Protein AF-A0A5E5P6N0-F1 (afdb_monomer_lite)

Radius of gyration: 12.94 Å; chains: 1; bounding box: 26×31×34 Å

InterPro domains:
  IPR029063 S-adenosyl-L-methionine-dependent methyltransferase superfamily [G3DSA:3.40.50.150] (15-80)
  IPR029063 S-adenosyl-L-methionine-dependent methyltransferase superfamily [SSF53335] (15-73)

Sequence (85 aa):
MIRDQFILDISDKLIIDNFAGGGASCGIEPALSRHVDHAINHDPEAVAMHAMNHPQTEHHCESVWDVEASDSRVLIKCGSCGIRH

pLDDT: mean 76.36, std 18.33, range [33.91, 94.19]

Structure (mmCIF, N/CA/C/O backbone):
data_AF-A0A5E5P6N0-F1
#
_entry.id   AF-A0A5E5P6N0-F1
#
loop_
_atom_site.group_PDB
_atom_site.id
_atom_site.type_symbol
_atom_site.label_atom_id
_atom_site.label_alt_id
_atom_site.label_comp_id
_atom_site.label_asym_id
_atom_site.label_entity_id
_atom_site.label_seq_id
_atom_site.pdbx_PDB_ins_code
_atom_site.Cartn_x
_atom_site.Cartn_y
_atom_site.Cartn_z
_atom_site.occupancy
_atom_site.B_iso_or_equiv
_atom_site.auth_seq_id
_atom_site.auth_comp_id
_atom_site.auth_asym_id
_atom_site.auth_atom_id
_atom_site.pdbx_PDB_model_num
ATOM 1 N N . MET A 1 1 ? -0.960 11.994 2.839 1.00 55.00 1 MET A N 1
ATOM 2 C CA . MET A 1 1 ? -1.003 13.201 3.697 1.00 55.00 1 MET A CA 1
ATOM 3 C C . MET A 1 1 ? 0.310 13.302 4.479 1.00 55.00 1 MET A C 1
ATOM 5 O O . MET A 1 1 ? 0.763 12.305 5.015 1.00 55.00 1 MET A O 1
ATOM 9 N N . ILE A 1 2 ? 0.930 14.491 4.518 1.00 62.25 2 ILE A N 1
ATOM 10 C CA . ILE A 1 2 ? 2.274 14.781 5.072 1.00 62.25 2 ILE A CA 1
ATOM 11 C C . ILE A 1 2 ? 2.235 14.860 6.613 1.00 62.25 2 ILE A C 1
ATOM 13 O O . ILE A 1 2 ? 2.234 15.949 7.184 1.00 62.25 2 ILE A O 1
ATOM 17 N N . ARG A 1 3 ? 2.121 13.719 7.302 1.00 67.50 3 ARG A N 1
ATOM 18 C CA . ARG A 1 3 ? 2.434 13.585 8.740 1.00 67.50 3 ARG A CA 1
ATOM 19 C C . ARG A 1 3 ? 2.486 12.118 9.152 1.00 67.50 3 ARG A C 1
ATOM 21 O O . ARG A 1 3 ? 1.628 11.348 8.731 1.00 67.50 3 ARG A O 1
ATOM 28 N N . ASP A 1 4 ? 3.434 11.778 10.017 1.00 72.50 4 ASP A N 1
ATOM 29 C CA . ASP A 1 4 ? 3.559 10.431 10.567 1.00 72.50 4 ASP A CA 1
ATOM 30 C C . ASP A 1 4 ? 2.320 10.072 11.402 1.00 72.50 4 ASP A C 1
ATOM 32 O O . ASP A 1 4 ? 1.940 10.777 12.342 1.00 72.50 4 ASP A O 1
ATOM 36 N N . GLN A 1 5 ? 1.674 8.968 11.042 1.00 77.75 5 GLN A N 1
ATOM 37 C CA . GLN A 1 5 ? 0.595 8.329 11.782 1.00 77.75 5 GLN A CA 1
ATOM 38 C C . GLN A 1 5 ? 1.199 7.222 12.648 1.00 77.75 5 GLN A C 1
ATOM 40 O O . GLN A 1 5 ? 1.679 6.214 12.136 1.00 77.75 5 GLN A O 1
ATOM 45 N N . PHE A 1 6 ? 1.189 7.393 13.967 1.00 80.69 6 PHE A N 1
ATOM 46 C CA . PHE A 1 6 ? 1.633 6.353 14.896 1.00 80.69 6 PHE A CA 1
ATOM 47 C C . PHE A 1 6 ? 0.462 5.418 15.194 1.00 80.69 6 PHE A C 1
ATOM 49 O O . PHE A 1 6 ? -0.336 5.676 16.096 1.00 80.69 6 PHE A O 1
ATOM 56 N N . ILE A 1 7 ? 0.332 4.364 14.389 1.00 76.75 7 ILE A N 1
ATOM 57 C CA . ILE A 1 7 ? -0.780 3.415 14.468 1.00 76.75 7 ILE A CA 1
ATOM 58 C C . ILE A 1 7 ? -0.336 2.194 15.273 1.00 76.75 7 ILE A C 1
ATOM 60 O O . ILE A 1 7 ? 0.717 1.615 15.017 1.00 76.75 7 ILE A O 1
ATOM 64 N N . LEU A 1 8 ? -1.143 1.807 16.261 1.00 77.25 8 LEU A N 1
ATOM 65 C CA . LEU A 1 8 ? -1.028 0.488 16.873 1.00 77.25 8 LEU A CA 1
ATOM 66 C C . LEU A 1 8 ? -1.659 -0.509 15.901 1.00 77.25 8 LEU A C 1
ATOM 68 O O . LEU A 1 8 ? -2.820 -0.338 15.529 1.00 77.25 8 LEU A O 1
ATOM 72 N N . ASP A 1 9 ? -0.900 -1.519 15.483 1.00 74.25 9 ASP A N 1
ATOM 73 C CA . ASP A 1 9 ? -1.332 -2.561 14.542 1.00 74.25 9 ASP A CA 1
ATOM 74 C C . ASP A 1 9 ? -2.318 -3.546 15.201 1.00 74.25 9 ASP A C 1
ATOM 76 O O . ASP A 1 9 ? -2.035 -4.714 15.441 1.00 74.25 9 ASP A O 1
ATOM 80 N N . ILE A 1 10 ? -3.469 -3.017 15.614 1.00 84.69 10 ILE A N 1
ATOM 81 C CA . ILE A 1 10 ? -4.545 -3.736 16.309 1.00 84.69 10 ILE A CA 1
ATOM 82 C C . ILE A 1 10 ? -5.760 -3.952 15.403 1.00 84.69 10 ILE A C 1
ATOM 84 O O . ILE A 1 10 ? -6.817 -4.367 15.871 1.00 84.69 10 ILE A O 1
ATOM 88 N N . SER A 1 11 ? -5.654 -3.586 14.124 1.00 84.25 11 SER A N 1
ATOM 89 C CA . SER A 1 11 ? -6.747 -3.739 13.174 1.00 84.25 11 SER A CA 1
ATOM 90 C C . SER A 1 11 ? -6.717 -5.132 12.563 1.00 84.25 11 SER A C 1
ATOM 92 O O . SER A 1 11 ? -5.739 -5.512 11.936 1.00 84.25 11 SER A O 1
ATOM 94 N N . ASP A 1 12 ? -7.835 -5.851 12.637 1.00 86.62 12 ASP A N 1
ATOM 95 C CA . ASP A 1 12 ? -7.959 -7.187 12.033 1.00 86.62 12 ASP A CA 1
ATOM 96 C C . ASP A 1 12 ? -8.061 -7.165 10.490 1.00 86.62 12 ASP A C 1
ATOM 98 O O . ASP A 1 12 ? -8.355 -8.187 9.868 1.00 86.62 12 ASP A O 1
ATOM 102 N N . LYS A 1 13 ? -7.917 -5.994 9.851 1.00 85.81 13 LYS A N 1
ATOM 103 C CA . LYS A 1 13 ? -8.123 -5.807 8.407 1.00 85.81 13 LYS A CA 1
ATOM 104 C C . LYS A 1 13 ? -6.996 -5.003 7.770 1.00 85.81 13 LYS A C 1
ATOM 106 O O . LYS A 1 13 ? -6.553 -3.996 8.327 1.00 85.81 13 LYS A O 1
ATOM 111 N N . LEU A 1 14 ? -6.639 -5.406 6.553 1.00 87.81 14 LEU A N 1
ATOM 112 C CA . LEU A 1 14 ? -5.743 -4.672 5.663 1.00 87.81 14 LEU A CA 1
ATOM 113 C C . LEU A 1 14 ? -6.526 -3.729 4.743 1.00 87.81 14 LEU A C 1
ATOM 115 O O . LEU A 1 14 ? -7.637 -4.039 4.305 1.00 87.81 14 LEU A O 1
ATOM 119 N N . ILE A 1 15 ? -5.921 -2.588 4.438 1.00 89.81 15 ILE A N 1
ATOM 120 C CA . ILE A 1 15 ? -6.385 -1.591 3.480 1.00 89.81 15 ILE A CA 1
ATOM 121 C C . ILE A 1 15 ? -5.402 -1.592 2.309 1.00 89.81 15 ILE A C 1
ATOM 123 O O . ILE A 1 15 ? -4.231 -1.255 2.476 1.00 89.81 15 ILE A O 1
ATOM 127 N N . ILE A 1 16 ? -5.887 -1.958 1.124 1.00 89.94 16 ILE A N 1
ATOM 128 C CA . ILE A 1 16 ? -5.062 -2.112 -0.079 1.00 89.94 16 ILE A CA 1
ATOM 129 C C . ILE A 1 16 ? -5.602 -1.193 -1.183 1.00 89.94 16 ILE A C 1
ATOM 131 O O . ILE A 1 16 ? -6.781 -1.282 -1.534 1.00 89.94 16 ILE A O 1
ATOM 135 N N . ASP A 1 17 ? -4.751 -0.323 -1.732 1.00 90.88 17 ASP A N 1
ATOM 136 C CA . ASP A 1 17 ? -5.049 0.515 -2.901 1.00 90.88 17 ASP A CA 1
ATOM 137 C C . ASP A 1 17 ? -4.447 -0.112 -4.168 1.00 90.88 17 ASP A C 1
ATOM 139 O O . ASP A 1 17 ? -3.277 0.087 -4.485 1.00 90.88 17 ASP A O 1
ATOM 143 N N . ASN A 1 18 ? -5.253 -0.888 -4.897 1.00 88.31 18 ASN A N 1
ATOM 144 C CA . ASN A 1 18 ? -4.806 -1.614 -6.093 1.00 88.31 18 ASN A CA 1
ATOM 145 C C . ASN A 1 18 ? -4.558 -0.719 -7.324 1.00 88.31 18 ASN A C 1
ATOM 147 O O . ASN A 1 18 ? -4.060 -1.208 -8.332 1.00 88.31 18 ASN A O 1
ATOM 151 N N . PHE A 1 19 ? -4.939 0.559 -7.297 1.00 88.06 19 PHE A N 1
ATOM 152 C CA . PHE A 1 19 ? -4.771 1.474 -8.433 1.00 88.06 19 PHE A CA 1
ATOM 153 C C . PHE A 1 19 ? -4.121 2.774 -7.963 1.00 88.06 19 PHE A C 1
ATOM 155 O O . PHE A 1 19 ? -4.585 3.880 -8.257 1.00 88.06 19 PHE A O 1
ATOM 162 N N . ALA A 1 20 ? -3.040 2.619 -7.202 1.00 89.88 20 ALA A N 1
ATOM 163 C CA . ALA A 1 20 ? -2.423 3.689 -6.446 1.00 89.88 20 ALA A CA 1
ATOM 164 C C . ALA A 1 20 ? -1.896 4.809 -7.352 1.00 89.88 20 ALA A C 1
ATOM 166 O O . ALA A 1 20 ? -0.984 4.631 -8.154 1.00 89.88 20 ALA A O 1
ATOM 167 N N . GLY A 1 21 ? -2.482 5.992 -7.202 1.00 83.00 21 GLY A N 1
ATOM 168 C CA . GLY A 1 21 ? -2.123 7.210 -7.934 1.00 83.00 21 GLY A CA 1
ATOM 169 C C . GLY 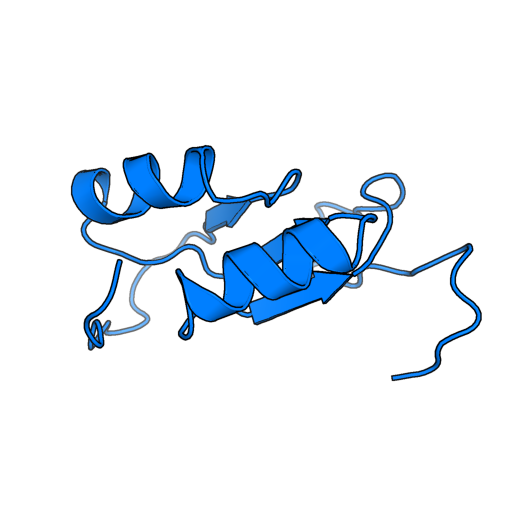A 1 21 ? -2.511 8.471 -7.160 1.00 83.00 21 GLY A C 1
ATOM 170 O O . GLY A 1 21 ? -2.813 9.502 -7.744 1.00 83.00 21 GLY A O 1
ATOM 171 N N . GLY A 1 22 ? -2.591 8.374 -5.832 1.00 76.62 22 GLY A N 1
ATOM 172 C CA . GLY A 1 22 ? -2.858 9.468 -4.892 1.00 76.62 22 GLY A CA 1
ATOM 173 C C . GLY A 1 22 ? -4.340 9.721 -4.589 1.00 76.62 22 GLY A C 1
ATOM 174 O O . GLY A 1 22 ? -4.669 10.104 -3.471 1.00 76.62 22 GLY A O 1
ATOM 175 N N . GLY A 1 23 ? -5.253 9.466 -5.530 1.00 82.56 23 GLY A N 1
ATOM 176 C CA . GLY A 1 23 ? -6.677 9.801 -5.378 1.00 82.56 23 GLY A CA 1
ATOM 177 C C . GLY A 1 23 ? -7.389 9.080 -4.224 1.00 82.56 23 GLY A C 1
ATOM 178 O O . GLY A 1 23 ? -7.925 9.730 -3.326 1.00 82.56 23 GLY A O 1
ATOM 179 N N . ALA A 1 24 ? -7.398 7.744 -4.243 1.00 89.00 24 ALA A N 1
ATOM 180 C CA . ALA A 1 24 ? -8.126 6.941 -3.259 1.00 89.00 24 ALA A CA 1
ATOM 181 C C . ALA A 1 24 ? -7.533 7.095 -1.850 1.00 89.00 24 ALA A C 1
ATOM 183 O O . ALA A 1 24 ? -8.252 7.458 -0.915 1.00 89.00 24 ALA A O 1
ATOM 184 N N . SER A 1 25 ? -6.217 6.928 -1.709 1.00 89.94 25 SER A N 1
ATOM 185 C CA . SER A 1 25 ? -5.514 7.074 -0.429 1.00 89.94 25 SER A CA 1
ATOM 186 C C . SER A 1 25 ? -5.684 8.452 0.218 1.00 89.94 25 SER A C 1
ATOM 188 O O . SER A 1 25 ? -5.834 8.532 1.436 1.00 89.94 25 SER A O 1
ATOM 190 N N . CYS A 1 26 ? -5.767 9.542 -0.561 1.00 89.75 26 CYS A N 1
ATOM 191 C CA . CYS A 1 26 ? -6.061 10.875 -0.016 1.00 89.75 26 CYS A CA 1
ATOM 192 C C . CYS A 1 26 ? -7.440 10.977 0.653 1.00 89.75 26 CYS A C 1
ATOM 194 O O . CYS A 1 26 ? -7.606 11.783 1.568 1.00 89.75 26 CYS A O 1
ATOM 196 N N . GLY A 1 27 ? -8.426 10.194 0.206 1.00 88.38 27 GLY A N 1
ATOM 197 C CA . GLY A 1 27 ? -9.758 10.135 0.813 1.00 88.38 27 GLY A CA 1
ATOM 198 C C . GLY A 1 27 ? -9.866 9.112 1.947 1.00 88.38 27 GLY A C 1
ATOM 199 O O . GLY A 1 27 ? -10.521 9.379 2.954 1.00 88.38 27 GLY A O 1
ATOM 200 N N . ILE A 1 28 ? -9.205 7.960 1.808 1.00 88.62 28 ILE A N 1
ATOM 201 C CA . ILE A 1 28 ? -9.239 6.865 2.789 1.00 88.62 28 ILE A CA 1
ATOM 202 C C . ILE A 1 28 ? -8.550 7.271 4.094 1.00 88.62 28 ILE A C 1
ATOM 204 O O . ILE A 1 28 ? -9.118 7.078 5.169 1.00 88.62 28 ILE A O 1
ATOM 208 N N . GLU A 1 29 ? -7.367 7.882 4.006 1.00 89.50 29 GLU A N 1
ATOM 209 C CA . GLU A 1 29 ? -6.579 8.305 5.169 1.00 89.50 29 GLU A CA 1
ATOM 210 C C . GLU A 1 29 ? -7.353 9.152 6.181 1.00 89.50 29 GLU A C 1
ATOM 212 O O . GLU A 1 29 ? -7.405 8.782 7.355 1.00 89.50 29 GLU A O 1
ATOM 217 N N . PRO A 1 30 ? -7.979 10.275 5.783 1.00 88.12 30 PRO A N 1
ATOM 218 C CA . PRO A 1 30 ? -8.764 11.073 6.713 1.00 88.12 30 PRO A CA 1
ATOM 219 C C . PRO A 1 30 ? -10.043 10.362 7.164 1.00 88.12 30 PRO A C 1
ATOM 221 O O . PRO A 1 30 ? -10.468 10.568 8.297 1.00 88.12 30 PRO A O 1
ATOM 224 N N . ALA A 1 31 ? -10.654 9.530 6.314 1.00 89.50 31 ALA A N 1
ATOM 225 C CA . ALA A 1 31 ? -11.894 8.832 6.649 1.00 89.50 31 ALA A CA 1
ATOM 226 C C . ALA A 1 31 ? -11.689 7.746 7.716 1.00 89.50 31 ALA A C 1
ATOM 228 O O . ALA A 1 31 ? -12.542 7.568 8.584 1.00 89.50 31 ALA A O 1
ATOM 229 N N . LEU A 1 32 ? -10.563 7.032 7.658 1.00 87.81 32 LEU A N 1
ATOM 230 C CA . LEU A 1 32 ? -10.241 5.934 8.572 1.00 87.81 32 LEU A CA 1
ATOM 231 C C . LEU A 1 32 ? -9.238 6.328 9.659 1.00 87.81 32 LEU A C 1
ATOM 233 O O . LEU A 1 32 ? -9.004 5.544 10.574 1.00 87.81 32 LEU A O 1
ATOM 237 N N . SER A 1 33 ? -8.660 7.531 9.575 1.00 87.94 33 SER A N 1
ATOM 238 C CA . SER A 1 33 ? -7.545 7.969 10.429 1.00 87.94 33 SER A CA 1
ATOM 239 C C . SER A 1 33 ? -6.377 6.972 10.424 1.00 87.94 33 SER A C 1
ATOM 241 O O . SER A 1 33 ? -5.751 6.734 11.455 1.00 87.94 33 SER A O 1
ATOM 243 N N . ARG A 1 34 ? -6.137 6.357 9.262 1.00 88.00 34 ARG A N 1
ATOM 244 C CA . ARG A 1 34 ? -5.142 5.307 9.035 1.00 88.00 34 ARG A CA 1
ATOM 245 C C . ARG A 1 34 ? -4.681 5.337 7.578 1.00 88.00 34 ARG A C 1
ATOM 247 O O . ARG A 1 34 ? -5.512 5.464 6.682 1.00 88.00 34 ARG A O 1
ATOM 254 N N . HIS A 1 35 ? -3.377 5.199 7.346 1.00 91.12 35 HIS A N 1
ATOM 255 C CA . HIS A 1 35 ? -2.810 5.014 6.007 1.00 91.12 35 HIS A CA 1
ATOM 256 C C . HIS A 1 35 ? -3.212 3.675 5.388 1.00 91.12 35 HIS A C 1
ATOM 258 O O . HIS A 1 35 ? -3.518 2.714 6.093 1.00 91.12 35 HIS A O 1
ATOM 264 N N . VAL A 1 36 ? -3.183 3.601 4.059 1.00 91.00 36 VAL A N 1
ATOM 265 C CA . VAL A 1 36 ? -3.289 2.309 3.374 1.00 91.00 36 VAL A CA 1
ATOM 266 C C . VAL A 1 36 ? -2.038 1.481 3.687 1.00 91.00 36 VAL A C 1
ATOM 268 O O . VAL A 1 36 ? -0.947 2.039 3.836 1.00 91.00 36 VAL A O 1
ATOM 271 N N . ASP A 1 37 ? -2.192 0.170 3.843 1.00 90.75 37 ASP A N 1
ATOM 272 C CA . ASP A 1 37 ? -1.079 -0.720 4.188 1.00 90.75 37 ASP A CA 1
ATOM 273 C C . ASP A 1 37 ? -0.243 -1.026 2.945 1.00 90.75 37 ASP A C 1
ATOM 275 O O . ASP A 1 37 ? 0.979 -0.892 2.965 1.00 90.75 37 ASP A O 1
ATOM 279 N N . HIS A 1 38 ? -0.919 -1.336 1.835 1.00 90.25 38 HIS A N 1
ATOM 280 C CA . HIS A 1 38 ? -0.286 -1.634 0.555 1.00 90.25 38 HIS A CA 1
ATOM 281 C C . HIS A 1 38 ? -0.888 -0.796 -0.578 1.00 90.25 38 HIS A C 1
ATOM 283 O O . HIS A 1 38 ? -2.106 -0.645 -0.677 1.00 90.25 38 HIS A O 1
ATOM 289 N N . ALA A 1 39 ? -0.031 -0.292 -1.460 1.00 91.69 39 ALA A N 1
ATOM 290 C CA . ALA A 1 39 ? -0.387 0.437 -2.670 1.00 91.69 39 ALA A CA 1
ATOM 291 C C . ALA A 1 39 ? 0.241 -0.249 -3.886 1.00 91.69 39 ALA A C 1
ATOM 293 O O . ALA A 1 39 ? 1.449 -0.470 -3.916 1.00 91.69 39 ALA A O 1
ATOM 294 N N . ILE A 1 40 ? -0.571 -0.572 -4.890 1.00 89.38 40 ILE A N 1
ATOM 295 C CA . ILE A 1 40 ? -0.159 -1.306 -6.088 1.00 89.38 40 ILE A CA 1
ATOM 296 C C . ILE A 1 40 ? -0.483 -0.455 -7.312 1.00 89.38 40 ILE A C 1
ATOM 298 O O . ILE A 1 40 ? -1.586 0.076 -7.438 1.00 89.38 40 ILE A O 1
ATOM 302 N N . ASN A 1 41 ? 0.474 -0.315 -8.225 1.00 89.19 41 ASN A N 1
ATOM 303 C CA . ASN A 1 41 ? 0.231 0.201 -9.568 1.00 89.19 41 ASN A CA 1
ATOM 304 C C . ASN A 1 41 ? 1.312 -0.326 -10.522 1.00 89.19 41 ASN A C 1
ATOM 306 O O . ASN A 1 41 ? 2.444 -0.529 -10.115 1.00 89.19 41 ASN A O 1
ATOM 310 N N . HIS A 1 42 ? 0.989 -0.521 -11.796 1.00 89.06 42 HIS A N 1
ATOM 311 C CA . HIS A 1 42 ? 1.957 -0.938 -12.812 1.00 89.06 42 HIS A CA 1
ATOM 312 C C . HIS A 1 42 ? 2.763 0.238 -13.389 1.00 89.06 42 HIS A C 1
ATOM 314 O O . HIS A 1 42 ? 3.775 0.013 -14.052 1.00 89.06 42 HIS A O 1
ATOM 320 N N . ASP A 1 43 ? 2.299 1.472 -13.178 1.00 89.31 43 ASP A N 1
ATOM 321 C CA . ASP A 1 43 ? 2.969 2.692 -13.617 1.00 89.31 43 ASP A CA 1
ATOM 322 C C . ASP A 1 43 ? 3.961 3.185 -12.540 1.00 89.31 43 ASP A C 1
ATOM 324 O O . ASP A 1 43 ? 3.532 3.622 -11.464 1.00 89.31 43 ASP A O 1
ATOM 328 N N . PRO A 1 44 ? 5.280 3.158 -12.808 1.00 89.50 44 PRO A N 1
ATOM 329 C CA . PRO A 1 44 ? 6.289 3.590 -11.845 1.00 89.50 44 PRO A CA 1
ATOM 330 C C . PRO A 1 44 ? 6.179 5.075 -11.478 1.00 89.50 44 PRO A C 1
ATOM 332 O O . PRO A 1 44 ? 6.534 5.441 -10.356 1.00 89.50 44 PRO A O 1
ATOM 335 N N . GLU A 1 45 ? 5.677 5.937 -12.369 1.00 93.12 45 GLU A N 1
ATOM 336 C CA . GLU A 1 45 ? 5.478 7.357 -12.059 1.00 93.12 45 GLU A CA 1
ATOM 337 C C . GLU A 1 45 ? 4.329 7.540 -11.061 1.00 93.12 45 GLU A C 1
ATOM 339 O O . GLU A 1 45 ? 4.443 8.319 -10.108 1.00 93.12 45 GLU A O 1
ATOM 344 N N . ALA A 1 46 ? 3.252 6.766 -11.221 1.00 91.81 46 ALA A N 1
ATOM 345 C CA . ALA A 1 46 ? 2.129 6.763 -10.290 1.00 91.81 46 ALA A CA 1
ATOM 346 C C . ALA A 1 46 ? 2.541 6.245 -8.903 1.00 91.81 46 ALA A C 1
ATOM 348 O O . ALA A 1 46 ? 2.191 6.862 -7.893 1.00 91.81 46 ALA A O 1
ATOM 349 N N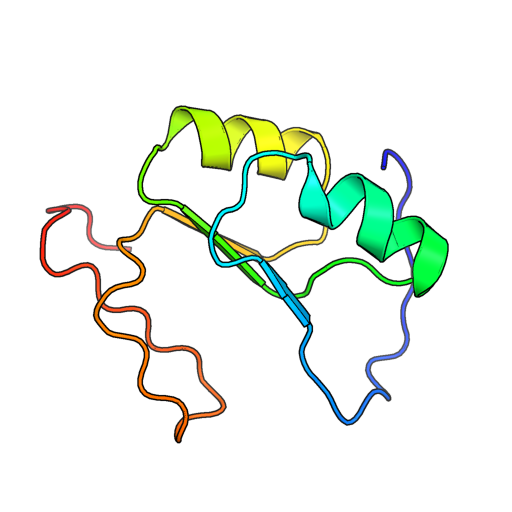 . VAL A 1 47 ? 3.341 5.172 -8.848 1.00 92.00 47 VAL A N 1
ATOM 350 C CA . VAL A 1 47 ? 3.887 4.639 -7.589 1.00 92.00 47 VAL A CA 1
ATOM 351 C C . VAL A 1 47 ? 4.807 5.649 -6.910 1.00 92.00 47 VAL A C 1
ATOM 353 O O . VAL A 1 47 ? 4.646 5.914 -5.719 1.00 92.00 47 VAL A O 1
ATOM 356 N N . ALA A 1 48 ? 5.742 6.251 -7.651 1.00 92.31 48 ALA A N 1
ATOM 357 C CA . ALA A 1 48 ? 6.665 7.241 -7.102 1.00 92.31 48 ALA A CA 1
ATOM 358 C C . ALA A 1 48 ? 5.916 8.450 -6.526 1.00 92.31 48 ALA A C 1
ATOM 360 O O . ALA A 1 48 ? 6.226 8.923 -5.430 1.00 92.31 48 ALA A O 1
ATOM 361 N N . MET A 1 49 ? 4.893 8.927 -7.235 1.00 93.75 49 MET A N 1
ATOM 362 C CA . MET A 1 49 ? 4.049 10.013 -6.756 1.00 93.75 49 MET A CA 1
ATOM 363 C C . MET A 1 49 ? 3.250 9.620 -5.509 1.00 93.75 49 MET A C 1
ATOM 365 O O . MET A 1 49 ? 3.202 10.393 -4.548 1.00 93.75 49 MET A O 1
ATOM 369 N N . HIS A 1 50 ? 2.675 8.415 -5.478 1.00 94.19 50 HIS A N 1
ATOM 370 C CA . HIS A 1 50 ? 1.976 7.913 -4.298 1.00 94.19 50 HIS A CA 1
ATOM 371 C C . HIS A 1 50 ? 2.919 7.830 -3.085 1.00 94.19 50 HIS A C 1
ATOM 373 O O . HIS A 1 50 ? 2.564 8.330 -2.020 1.00 94.19 50 HIS A O 1
ATOM 379 N N . ALA A 1 51 ? 4.143 7.321 -3.257 1.00 92.75 51 ALA A N 1
ATOM 380 C CA . ALA A 1 51 ? 5.139 7.196 -2.190 1.00 92.75 51 ALA A CA 1
ATOM 381 C C . ALA A 1 51 ? 5.564 8.539 -1.591 1.00 92.75 51 ALA A C 1
ATOM 383 O O . ALA A 1 51 ? 5.729 8.651 -0.377 1.00 92.75 51 ALA A O 1
ATOM 384 N N . MET A 1 52 ? 5.674 9.585 -2.416 1.00 92.00 52 MET A N 1
ATOM 385 C CA . MET A 1 52 ? 5.934 10.942 -1.924 1.00 92.00 52 MET A CA 1
ATOM 386 C C . MET A 1 52 ? 4.792 11.475 -1.045 1.00 92.00 52 MET A C 1
ATOM 388 O O . MET A 1 52 ? 5.037 12.211 -0.090 1.00 92.00 52 MET A O 1
ATOM 392 N N . ASN A 1 53 ? 3.546 11.107 -1.352 1.00 89.88 53 ASN A N 1
ATOM 393 C CA . ASN A 1 53 ? 2.362 11.593 -0.644 1.00 89.88 53 ASN A CA 1
ATOM 394 C C . ASN A 1 53 ? 1.961 10.725 0.558 1.00 89.88 53 ASN A C 1
ATOM 396 O O . ASN A 1 53 ? 1.321 11.239 1.483 1.00 89.88 53 ASN A O 1
ATOM 400 N N . HIS A 1 54 ? 2.321 9.443 0.546 1.00 91.31 54 HIS A N 1
ATOM 401 C CA . HIS A 1 54 ? 1.910 8.413 1.502 1.00 91.31 54 HIS A CA 1
ATOM 402 C C . HIS A 1 54 ? 3.125 7.590 1.976 1.00 91.31 54 HIS A C 1
ATOM 404 O O . HIS A 1 54 ? 3.183 6.385 1.748 1.00 91.31 54 HIS A O 1
ATOM 410 N N . PRO A 1 55 ? 4.122 8.207 2.641 1.00 91.50 55 PRO A N 1
ATOM 411 C CA . PRO A 1 55 ? 5.426 7.579 2.897 1.00 91.50 55 PRO A CA 1
ATOM 412 C C . PRO A 1 55 ? 5.395 6.372 3.850 1.00 91.50 55 PRO A C 1
ATOM 414 O O . PRO A 1 55 ? 6.373 5.636 3.925 1.00 91.50 55 PRO A O 1
ATOM 417 N N . GLN A 1 56 ? 4.302 6.173 4.593 1.00 90.75 56 GLN A N 1
ATOM 418 C CA . GLN A 1 56 ? 4.135 5.049 5.525 1.00 90.75 56 GLN A CA 1
ATOM 419 C C . GLN A 1 56 ? 3.520 3.801 4.878 1.00 90.75 56 GLN A C 1
ATOM 421 O O . GLN A 1 56 ? 3.483 2.745 5.501 1.00 90.75 56 GLN A O 1
ATOM 426 N N . THR A 1 57 ? 3.025 3.926 3.649 1.00 91.44 57 THR A N 1
ATOM 427 C CA . THR A 1 57 ? 2.460 2.821 2.878 1.00 91.44 57 THR A CA 1
ATOM 428 C C . THR A 1 57 ? 3.571 1.976 2.255 1.00 91.44 57 THR A C 1
ATOM 430 O O . THR A 1 57 ? 4.593 2.503 1.812 1.00 91.44 57 THR A O 1
ATOM 433 N N . GLU A 1 58 ? 3.366 0.664 2.153 1.00 91.19 58 GLU A N 1
ATOM 434 C CA . GLU A 1 58 ? 4.224 -0.210 1.353 1.00 91.19 58 GLU A CA 1
ATOM 435 C C . GLU A 1 58 ? 3.793 -0.182 -0.122 1.00 91.19 58 GLU A C 1
ATOM 437 O O . GLU A 1 58 ? 2.613 -0.334 -0.439 1.00 91.19 58 GLU A O 1
ATOM 442 N N . HIS A 1 59 ? 4.741 0.032 -1.035 1.00 91.06 59 HIS A N 1
ATOM 443 C CA . HIS A 1 59 ? 4.457 0.311 -2.443 1.00 91.06 59 HIS A CA 1
ATOM 444 C C . HIS A 1 59 ? 4.982 -0.783 -3.363 1.00 91.06 59 HIS A C 1
ATOM 446 O O . HIS A 1 59 ? 6.154 -1.146 -3.287 1.00 91.06 59 HIS A O 1
ATOM 452 N N . HIS A 1 60 ? 4.143 -1.205 -4.305 1.00 88.31 60 HIS A N 1
ATOM 453 C CA . HIS A 1 60 ? 4.436 -2.271 -5.254 1.00 88.31 60 HIS A CA 1
ATOM 454 C C . HIS A 1 60 ? 4.211 -1.786 -6.685 1.00 88.31 60 HIS A C 1
ATOM 456 O O . HIS A 1 60 ? 3.100 -1.397 -7.058 1.00 88.31 60 HIS A O 1
ATOM 462 N N . CYS A 1 61 ? 5.274 -1.800 -7.493 1.00 88.31 61 CYS A N 1
ATOM 463 C CA . CYS A 1 61 ? 5.209 -1.421 -8.904 1.00 88.31 61 CYS A CA 1
ATOM 464 C C . CYS A 1 61 ? 4.897 -2.638 -9.785 1.00 88.31 61 CYS A C 1
ATOM 466 O O . CYS A 1 61 ? 5.768 -3.155 -10.485 1.00 88.31 61 CYS A O 1
ATOM 468 N N . GLU A 1 62 ? 3.661 -3.126 -9.716 1.00 78.62 62 GLU A N 1
ATOM 469 C CA . GLU A 1 62 ? 3.261 -4.411 -10.283 1.00 78.62 62 GLU A CA 1
ATOM 470 C C . GLU A 1 62 ? 1.882 -4.371 -10.949 1.00 78.62 62 GLU A C 1
ATOM 472 O O . GLU A 1 62 ? 1.063 -3.476 -10.733 1.00 78.62 62 GLU A O 1
ATOM 477 N N . SER A 1 63 ? 1.619 -5.373 -11.787 1.00 69.44 63 SER A N 1
ATOM 478 C CA . SER A 1 63 ? 0.305 -5.562 -12.393 1.00 69.44 63 SER A CA 1
ATOM 479 C C . SER A 1 63 ? -0.656 -6.217 -11.401 1.00 69.44 63 SER A C 1
ATOM 481 O O . SER A 1 63 ? -0.316 -7.209 -10.769 1.00 69.44 63 SER A O 1
ATOM 483 N N . VAL A 1 64 ? -1.886 -5.711 -11.312 1.00 64.12 64 VAL A N 1
ATOM 484 C CA . VAL A 1 64 ? -2.922 -6.198 -10.375 1.00 64.12 64 VAL A CA 1
ATOM 485 C C . VAL A 1 64 ? -3.513 -7.570 -10.723 1.00 64.12 64 VAL A C 1
ATOM 487 O O . VAL A 1 64 ? -4.399 -8.051 -10.022 1.00 64.12 64 VAL A O 1
ATOM 490 N N . TRP A 1 65 ? -3.095 -8.180 -11.832 1.00 57.94 65 TRP A N 1
ATOM 491 C CA . TRP A 1 65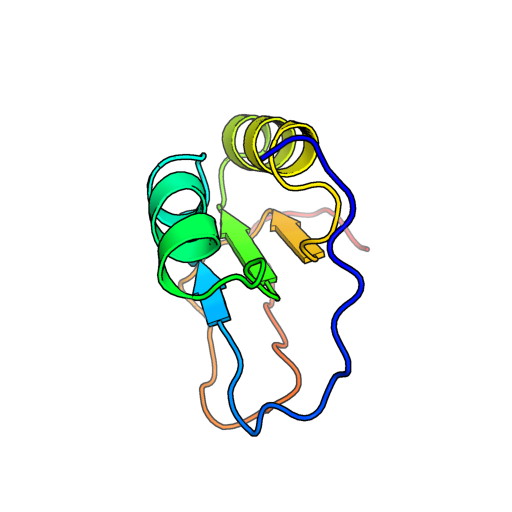 ? -3.810 -9.304 -12.441 1.00 57.94 65 TRP A CA 1
ATOM 492 C C . TRP A 1 65 ? -3.506 -10.686 -11.841 1.00 57.94 65 TRP A C 1
ATOM 494 O O . TRP A 1 65 ? -4.170 -11.637 -12.232 1.00 57.94 65 TRP A O 1
ATOM 504 N N . ASP A 1 66 ? -2.621 -10.787 -10.843 1.00 53.88 66 ASP A N 1
ATOM 505 C CA . ASP A 1 66 ? -2.267 -12.047 -10.164 1.00 53.88 66 ASP A CA 1
ATOM 506 C C . ASP A 1 66 ? -2.341 -11.908 -8.625 1.00 53.88 66 ASP A C 1
ATOM 508 O O . ASP A 1 66 ? -1.373 -12.164 -7.910 1.00 53.88 66 ASP A O 1
ATOM 512 N N . VAL A 1 67 ? -3.483 -11.451 -8.093 1.00 52.25 67 VAL A N 1
ATOM 513 C CA . VAL A 1 67 ? -3.715 -11.375 -6.636 1.00 52.25 67 VAL A CA 1
ATOM 514 C C . VAL A 1 67 ? -4.498 -12.602 -6.167 1.00 52.25 67 VAL A C 1
ATOM 516 O O . VAL A 1 67 ? -5.707 -12.704 -6.377 1.00 52.25 67 VAL A O 1
ATOM 519 N N . GLU A 1 68 ? -3.818 -13.520 -5.483 1.00 56.34 68 GLU A N 1
ATOM 520 C CA . GLU A 1 68 ? -4.456 -14.637 -4.780 1.00 56.34 68 GLU A CA 1
ATOM 521 C C . GLU A 1 68 ? -4.964 -14.162 -3.410 1.00 56.34 68 GLU A C 1
ATOM 523 O O . GLU A 1 68 ? -4.191 -13.925 -2.484 1.00 56.34 68 GLU A O 1
ATOM 528 N N . ALA A 1 69 ? -6.284 -14.030 -3.257 1.00 52.81 69 ALA A N 1
ATOM 529 C CA . ALA A 1 69 ? -6.915 -13.489 -2.044 1.00 52.81 69 ALA A CA 1
ATOM 530 C C . ALA A 1 69 ? -6.771 -14.377 -0.787 1.00 52.81 69 ALA A C 1
ATOM 532 O O . ALA A 1 69 ? -7.214 -13.989 0.295 1.00 52.81 69 ALA A O 1
ATOM 533 N N . SER A 1 70 ? -6.211 -15.583 -0.919 1.00 51.69 70 SER A N 1
ATOM 534 C CA . SER A 1 70 ? -6.096 -16.563 0.166 1.00 51.69 70 SER A CA 1
ATOM 535 C C . SER A 1 70 ? -4.818 -16.456 0.993 1.00 51.69 70 SER A C 1
ATOM 537 O O . SER A 1 70 ? -4.739 -17.103 2.036 1.00 51.69 70 SER A O 1
ATOM 539 N N . ASP A 1 71 ? -3.821 -15.691 0.547 1.00 45.44 71 ASP A N 1
ATOM 540 C CA . ASP A 1 71 ? -2.579 -15.505 1.294 1.00 45.44 71 ASP A CA 1
ATOM 541 C C . ASP A 1 71 ? -2.551 -14.097 1.899 1.00 45.44 71 ASP A C 1
ATOM 543 O O . ASP A 1 71 ? -2.557 -13.087 1.198 1.00 45.44 71 ASP A O 1
ATOM 547 N N . SER A 1 72 ? -2.533 -14.016 3.231 1.00 44.56 72 SER A N 1
ATOM 548 C CA . SER A 1 72 ? -2.341 -12.752 3.954 1.00 44.56 72 SER A CA 1
ATOM 549 C C . SER A 1 72 ? -0.943 -12.166 3.730 1.00 44.56 72 SER A C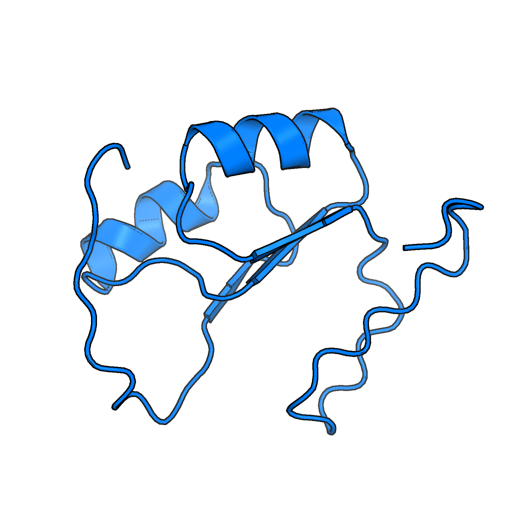 1
ATOM 551 O O . SER A 1 72 ? -0.658 -11.057 4.172 1.00 44.56 72 SER A O 1
ATOM 553 N N . ARG A 1 73 ? -0.050 -12.912 3.069 1.00 48.62 73 ARG A N 1
ATOM 554 C CA . ARG A 1 73 ? 1.143 -12.377 2.426 1.00 48.62 73 ARG A CA 1
ATOM 555 C C . ARG A 1 73 ? 0.778 -12.098 0.985 1.00 48.62 73 ARG A C 1
ATOM 557 O O . ARG A 1 73 ? 0.666 -13.014 0.182 1.00 48.62 73 ARG A O 1
ATOM 564 N N . VAL A 1 74 ? 0.590 -10.822 0.692 1.00 50.91 74 VAL A N 1
ATOM 565 C CA . VAL A 1 74 ? 0.366 -10.274 -0.641 1.00 50.91 74 VAL A CA 1
ATOM 566 C C . VAL A 1 74 ? 1.584 -10.622 -1.518 1.00 50.91 74 VAL A C 1
ATOM 568 O O . VAL A 1 74 ? 2.516 -9.841 -1.662 1.00 50.91 74 VAL A O 1
ATOM 571 N N . LEU A 1 75 ? 1.63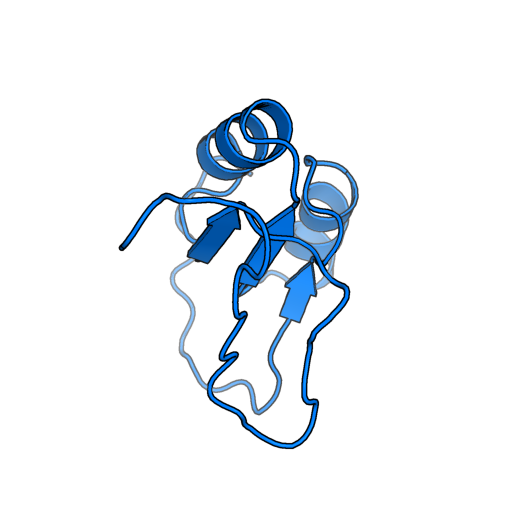2 -11.853 -2.039 1.00 47.50 75 LEU A N 1
ATOM 572 C CA . LEU A 1 75 ? 2.610 -12.313 -3.022 1.00 47.50 75 LEU A CA 1
ATOM 573 C C . LEU A 1 75 ? 2.159 -11.788 -4.379 1.00 47.50 75 LEU A C 1
ATOM 575 O O . LEU A 1 75 ? 1.646 -12.527 -5.216 1.00 47.50 75 LEU A O 1
ATOM 579 N N . ILE A 1 76 ? 2.322 -10.483 -4.564 1.00 51.69 76 ILE A N 1
ATOM 580 C CA . ILE A 1 76 ? 2.216 -9.872 -5.880 1.00 51.69 76 ILE A CA 1
ATOM 581 C C . ILE A 1 76 ? 3.391 -10.423 -6.678 1.00 51.69 76 ILE A C 1
ATOM 583 O O . ILE A 1 76 ? 4.539 -10.425 -6.228 1.00 51.69 76 ILE A O 1
ATOM 587 N N . LYS A 1 77 ? 3.074 -11.051 -7.804 1.00 45.03 77 LYS A N 1
ATOM 588 C CA . LYS A 1 77 ? 4.067 -11.649 -8.675 1.00 45.03 77 LYS A CA 1
ATOM 589 C C . LYS A 1 77 ? 4.046 -10.870 -9.970 1.00 45.03 77 LYS A C 1
ATOM 591 O O . LYS A 1 77 ? 3.195 -11.091 -10.825 1.00 45.03 77 LYS A O 1
ATOM 596 N N . CYS A 1 78 ? 5.011 -9.979 -10.134 1.00 42.41 78 CYS A N 1
ATOM 597 C CA . CYS A 1 78 ? 5.201 -9.262 -11.379 1.00 42.41 78 CYS A CA 1
ATOM 598 C C . CYS A 1 78 ? 5.552 -10.241 -12.514 1.00 42.41 78 CYS A C 1
ATOM 600 O O . CYS A 1 78 ? 6.710 -10.602 -12.720 1.00 42.41 78 CYS A O 1
ATOM 602 N N . GLY A 1 79 ? 4.551 -10.692 -13.274 1.00 43.88 79 GLY A N 1
ATOM 603 C CA . GLY A 1 79 ? 4.751 -11.575 -14.428 1.00 43.88 79 GLY A CA 1
ATOM 604 C C . GLY A 1 79 ? 5.471 -10.907 -15.610 1.00 43.88 79 GLY A C 1
ATOM 605 O O . GLY A 1 79 ? 5.930 -11.600 -16.516 1.00 43.88 79 GLY A O 1
ATOM 606 N N . SER A 1 80 ? 5.586 -9.572 -15.617 1.00 46.44 80 SER A N 1
ATOM 607 C CA . SER A 1 80 ? 6.023 -8.796 -16.787 1.00 46.44 80 SER A CA 1
ATOM 608 C C . SER A 1 80 ? 7.158 -7.798 -16.546 1.00 46.44 80 SER A C 1
ATOM 610 O O . SER A 1 80 ? 7.756 -7.342 -17.521 1.00 46.44 80 SER A O 1
ATOM 612 N N . CYS A 1 81 ? 7.487 -7.438 -15.303 1.00 43.78 81 CYS A N 1
ATOM 613 C CA . CYS A 1 81 ? 8.619 -6.556 -15.026 1.00 43.78 81 CYS A CA 1
ATOM 614 C C . CYS A 1 81 ? 9.842 -7.405 -14.680 1.00 43.78 81 CYS A C 1
ATOM 616 O O . CYS A 1 81 ? 9.897 -8.080 -13.661 1.00 43.78 81 CYS A O 1
ATOM 618 N N . GLY A 1 82 ? 10.855 -7.390 -15.546 1.00 42.31 82 GLY A N 1
ATOM 619 C CA . GLY A 1 82 ? 12.140 -8.067 -15.328 1.00 42.31 82 GLY A CA 1
ATOM 620 C C . GLY A 1 82 ? 12.992 -7.465 -14.200 1.00 42.31 82 GLY A C 1
ATOM 621 O O . GLY A 1 82 ? 14.218 -7.526 -14.274 1.00 42.31 82 GLY A O 1
ATOM 622 N N . ILE A 1 83 ? 12.371 -6.860 -13.187 1.00 40.84 83 ILE A N 1
ATOM 623 C CA . ILE A 1 83 ? 13.021 -6.231 -12.042 1.00 40.84 83 ILE A CA 1
ATOM 624 C C . ILE A 1 83 ? 12.882 -7.205 -10.873 1.00 40.84 83 ILE A C 1
ATOM 626 O O . ILE A 1 83 ? 11.797 -7.416 -10.344 1.00 40.84 83 ILE A O 1
ATOM 630 N N . ARG A 1 84 ? 13.989 -7.863 -10.519 1.00 33.91 84 ARG A N 1
ATOM 631 C CA . ARG A 1 84 ? 14.070 -8.667 -9.295 1.00 33.91 84 ARG A CA 1
ATOM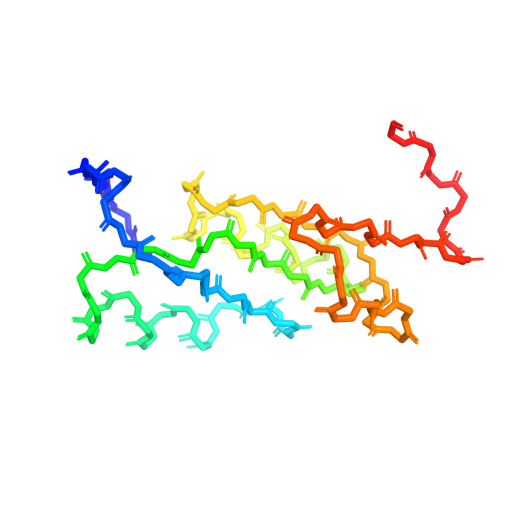 632 C C . ARG A 1 84 ? 14.229 -7.701 -8.121 1.00 33.91 84 ARG A C 1
ATOM 634 O O . ARG A 1 84 ? 15.201 -6.945 -8.122 1.00 33.91 84 ARG A O 1
ATOM 641 N N . HIS A 1 85 ? 13.306 -7.745 -7.167 1.00 40.91 85 HIS A N 1
ATOM 642 C CA . HIS A 1 85 ? 13.524 -7.260 -5.805 1.00 40.91 85 HIS A CA 1
ATOM 643 C C . HIS A 1 85 ? 13.989 -8.427 -4.930 1.00 40.91 85 HIS A C 1
ATOM 645 O O . HIS A 1 85 ? 13.464 -9.550 -5.122 1.00 40.91 85 HIS A O 1
#

Foldseek 3Di:
DPDDQPDDPPDPDAAEAQDQQCPPQVVVCVVVVDGHAEYEALDVVSQVNSCVVRVNHHYYNAHPPDADPPDPPRPGDRPDDPDDD

Organism: NCBI:txid93218

Secondary structure (DSSP, 8-state):
--S-----S--S---EETT-SSHHHHHHHHHHTS--SEEEES-HHHHHHHHHH-TTSEEEES-GGG--TT-SS-----SS-----